Protein AF-A0A6S6SCH5-F1 (afdb_monomer_lite)

Foldseek 3Di:
DDDPDPDPPPPPPPPPQVPQQPQLVVLVVVLCVLVVCCVVPNDPPPVRVLVSCLPNVLSNVLNVCSVPDGPVVSVVVSVVVNVVSVVVCCVVPVVD

Radius of gyration: 20.91 Å; chains: 1; bounding box: 55×20×66 Å

pLDDT: mean 76.44, std 14.98, range [40.09, 96.12]

Organism: NCBI:txid1331704

Structure (mmCIF, N/CA/C/O backbone):
data_AF-A0A6S6SCH5-F1
#
_entry.id   AF-A0A6S6SCH5-F1
#
loop_
_atom_site.group_PDB
_atom_site.id
_atom_site.type_symbol
_atom_site.label_atom_id
_atom_site.label_alt_id
_atom_site.label_comp_id
_atom_site.label_asym_id
_atom_site.label_entity_id
_atom_site.label_seq_id
_atom_site.pdbx_PDB_ins_code
_atom_site.Cartn_x
_atom_site.Cartn_y
_atom_site.Cartn_z
_atom_site.occupancy
_atom_site.B_iso_or_equiv
_atom_site.auth_seq_id
_atom_site.auth_comp_id
_atom_site.auth_asym_id
_atom_site.auth_atom_id
_atom_site.pdbx_PDB_model_num
ATOM 1 N N . MET A 1 1 ? -40.219 -6.457 46.936 1.00 40.09 1 MET A N 1
ATOM 2 C CA . MET A 1 1 ? -39.165 -5.445 46.713 1.00 40.09 1 MET A CA 1
ATOM 3 C C . MET A 1 1 ? -37.901 -6.229 46.407 1.00 40.09 1 MET A C 1
ATOM 5 O O . MET A 1 1 ? -37.249 -6.676 47.336 1.00 40.09 1 MET A O 1
ATOM 9 N N . ASN A 1 2 ? -37.665 -6.530 45.127 1.00 42.56 2 ASN A N 1
ATOM 10 C CA . ASN A 1 2 ? -36.497 -7.297 44.688 1.00 42.56 2 ASN A CA 1
ATOM 11 C C . ASN A 1 2 ? -35.461 -6.324 44.124 1.00 42.56 2 ASN A C 1
ATOM 13 O O . ASN A 1 2 ? -35.815 -5.403 43.390 1.00 42.56 2 ASN A O 1
ATOM 17 N N . ASN A 1 3 ? -34.220 -6.528 44.555 1.00 46.34 3 ASN A N 1
ATOM 18 C CA . ASN A 1 3 ? -33.048 -5.692 44.333 1.00 46.34 3 ASN A CA 1
ATOM 19 C C . ASN A 1 3 ? -32.846 -5.344 42.851 1.00 46.34 3 ASN A C 1
ATOM 21 O O . ASN A 1 3 ? -32.666 -6.228 42.024 1.00 46.34 3 ASN A O 1
ATOM 25 N N . LEU A 1 4 ? -32.853 -4.045 42.546 1.00 51.53 4 LEU A N 1
ATOM 26 C CA . LEU A 1 4 ? -32.569 -3.451 41.231 1.00 51.53 4 LEU A CA 1
ATOM 27 C C . LEU A 1 4 ? -31.127 -2.905 41.149 1.00 51.53 4 LEU A C 1
ATOM 29 O O . LEU A 1 4 ? -30.885 -1.912 40.470 1.00 51.53 4 LEU A O 1
ATOM 33 N N . LEU A 1 5 ? -30.180 -3.464 41.911 1.00 55.69 5 LEU A N 1
ATOM 34 C CA . LEU A 1 5 ? -28.904 -2.789 42.191 1.00 55.69 5 LEU A CA 1
ATOM 35 C C . LEU A 1 5 ? -27.640 -3.659 42.089 1.00 55.69 5 LEU A C 1
ATOM 37 O O . LEU A 1 5 ? -26.641 -3.255 42.672 1.00 55.69 5 LEU A O 1
ATOM 41 N N . ASP A 1 6 ? -27.618 -4.797 41.384 1.00 54.03 6 ASP A N 1
ATOM 42 C CA . ASP A 1 6 ? -26.434 -5.678 41.474 1.00 54.03 6 ASP A CA 1
ATOM 43 C C . ASP A 1 6 ? -25.979 -6.367 40.177 1.00 54.03 6 ASP A C 1
ATOM 45 O O . ASP A 1 6 ? -25.584 -7.529 40.182 1.00 54.03 6 ASP A O 1
ATOM 49 N N . ASP A 1 7 ? -26.020 -5.659 39.044 1.00 51.72 7 ASP A N 1
ATOM 50 C CA . ASP A 1 7 ? -25.636 -6.265 37.756 1.00 51.72 7 ASP A CA 1
ATOM 51 C C . ASP A 1 7 ? -24.791 -5.338 36.870 1.00 51.72 7 ASP A C 1
ATOM 53 O O . ASP A 1 7 ? -24.317 -5.729 35.803 1.00 51.72 7 ASP A O 1
ATOM 57 N N . HIS A 1 8 ? -24.559 -4.094 37.289 1.00 51.62 8 HIS A N 1
ATOM 58 C CA . HIS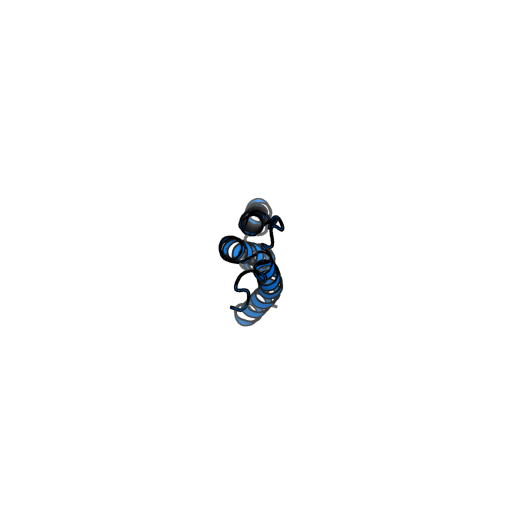 A 1 8 ? -23.649 -3.201 36.581 1.00 51.62 8 HIS A CA 1
ATOM 59 C C . HIS A 1 8 ? -22.266 -3.274 37.217 1.00 51.62 8 HIS A C 1
ATOM 61 O O . HIS A 1 8 ? -21.807 -2.325 37.853 1.00 51.62 8 HIS A O 1
ATOM 67 N N . GLU A 1 9 ? -21.595 -4.409 37.001 1.00 51.00 9 GLU A N 1
ATOM 68 C CA . GLU A 1 9 ? -20.134 -4.460 36.997 1.00 51.00 9 GLU A CA 1
ATOM 69 C C . GLU A 1 9 ? -19.648 -3.364 36.040 1.00 51.00 9 GLU A C 1
ATOM 71 O O . GLU A 1 9 ? -19.662 -3.493 34.813 1.00 51.00 9 GLU A O 1
ATOM 76 N N . PHE A 1 10 ? -19.282 -2.220 36.616 1.00 51.88 10 PHE A N 1
ATOM 77 C CA . PHE A 1 10 ? -18.535 -1.185 35.932 1.00 51.88 10 PHE A CA 1
ATOM 78 C C . PHE A 1 10 ? -17.175 -1.791 35.594 1.00 51.88 10 PHE A C 1
ATOM 80 O O . PHE A 1 10 ? -16.251 -1.773 36.407 1.00 51.88 10 PHE A O 1
ATOM 87 N N . ASP A 1 11 ? -17.073 -2.358 34.393 1.00 57.66 11 ASP A N 1
ATOM 88 C CA . ASP A 1 11 ? -15.811 -2.769 33.793 1.00 57.66 11 ASP A CA 1
ATOM 89 C C . ASP A 1 11 ? -14.927 -1.521 33.616 1.00 57.66 11 ASP A C 1
ATOM 91 O O . ASP A 1 11 ? -14.962 -0.811 32.609 1.00 57.66 11 ASP A O 1
ATOM 95 N N . LEU A 1 12 ? -14.169 -1.220 34.671 1.00 53.75 12 LEU A N 1
ATOM 96 C CA . LEU A 1 12 ? -13.184 -0.144 34.777 1.00 53.75 12 LEU A CA 1
ATOM 97 C C . LEU A 1 12 ? -11.839 -0.542 34.160 1.00 53.75 12 LEU A C 1
ATOM 99 O O . LEU A 1 12 ? -10.829 0.128 34.398 1.00 53.75 12 LEU A O 1
ATOM 103 N N . SER A 1 13 ? -11.796 -1.615 33.363 1.00 54.75 13 SER A N 1
ATOM 104 C CA . SER A 1 13 ? -10.596 -1.970 32.618 1.00 54.75 13 SER A CA 1
ATOM 105 C C . SER A 1 13 ? -10.169 -0.762 31.783 1.00 54.75 13 SER A C 1
ATOM 107 O O . SER A 1 13 ? -10.940 -0.304 30.932 1.00 54.75 13 SER A O 1
ATOM 109 N N . PRO A 1 14 ? -8.953 -0.215 31.980 1.00 46.00 14 PRO A N 1
ATOM 110 C CA . PRO A 1 14 ? -8.465 0.846 31.127 1.00 46.00 14 PRO A CA 1
ATOM 111 C C . PRO A 1 14 ? -8.394 0.258 29.727 1.00 46.00 14 PRO A C 1
ATOM 113 O O . PRO A 1 14 ? -7.526 -0.562 29.414 1.00 46.00 14 PRO A O 1
ATOM 116 N N . LYS A 1 15 ? -9.346 0.655 28.882 1.00 50.09 15 LYS A N 1
ATOM 117 C CA . LYS A 1 15 ? -9.324 0.398 27.453 1.00 50.09 15 LYS A CA 1
ATOM 118 C C . LYS A 1 15 ? -8.038 1.056 26.966 1.00 50.09 15 LYS A C 1
ATOM 120 O O . LYS A 1 15 ? -8.009 2.249 26.678 1.00 50.09 15 LYS A O 1
ATOM 125 N N . LYS A 1 16 ? -6.944 0.286 26.916 1.00 47.78 16 LYS A N 1
ATOM 126 C CA . LYS A 1 16 ? -5.738 0.609 26.153 1.00 47.78 16 LYS A CA 1
ATOM 127 C C . LYS A 1 16 ? -6.148 0.571 24.685 1.00 47.78 16 LYS A C 1
ATOM 129 O O . LYS A 1 16 ? -5.796 -0.330 23.927 1.00 47.78 16 LYS A O 1
ATOM 134 N N . GLU A 1 17 ? -6.969 1.537 24.295 1.00 50.19 17 GLU A N 1
ATOM 135 C CA . GLU A 1 17 ? -7.139 1.937 22.921 1.00 50.19 17 GLU A CA 1
ATOM 136 C C . GLU A 1 17 ? -5.775 2.498 22.531 1.00 50.19 17 GLU A C 1
ATOM 138 O O . GLU A 1 17 ? -5.475 3.667 22.767 1.00 50.19 17 GLU A O 1
ATOM 143 N N . ALA A 1 18 ? -4.905 1.637 21.992 1.00 53.97 18 ALA A N 1
ATOM 144 C CA . ALA A 1 18 ? -3.782 2.100 21.190 1.00 53.97 18 ALA A CA 1
ATOM 145 C C . ALA A 1 18 ? -4.329 3.223 20.292 1.00 53.97 18 ALA A C 1
ATOM 147 O O . ALA A 1 18 ? -5.383 2.993 19.683 1.00 53.97 18 ALA A O 1
ATOM 148 N N . PRO A 1 19 ? -3.722 4.429 20.280 1.00 56.31 19 PRO A N 1
ATOM 149 C CA . PRO A 1 19 ? -4.338 5.604 19.683 1.00 56.31 19 PRO A CA 1
ATOM 150 C C . PRO A 1 19 ? -4.908 5.230 18.324 1.00 56.31 19 PRO A C 1
ATOM 152 O O . PRO A 1 19 ? -4.176 4.714 17.477 1.00 56.31 19 PRO A O 1
ATOM 155 N N . LYS A 1 20 ? -6.228 5.405 18.159 1.00 61.59 20 LYS A N 1
ATOM 156 C CA . LYS A 1 20 ? -7.065 4.761 17.121 1.00 61.59 20 LYS A CA 1
ATOM 157 C C . LYS A 1 20 ? -6.565 4.924 15.680 1.00 61.59 20 LYS A C 1
ATOM 159 O O . LYS A 1 20 ? -7.099 4.292 14.785 1.00 61.59 20 LYS A O 1
ATOM 164 N N . LYS A 1 21 ? -5.556 5.768 15.467 1.00 72.12 21 LYS A N 1
ATOM 165 C CA . LYS A 1 21 ? -5.014 6.203 14.185 1.00 72.12 21 LYS A CA 1
ATOM 166 C C . LYS A 1 21 ? -3.534 5.851 13.977 1.00 72.12 21 LYS A C 1
ATOM 168 O O . LYS A 1 21 ? -2.996 6.212 12.937 1.00 72.12 21 LYS A O 1
ATOM 173 N N . ILE A 1 22 ? -2.866 5.161 14.917 1.00 83.75 22 ILE A N 1
ATOM 174 C CA . ILE A 1 22 ? -1.446 4.778 14.751 1.00 83.75 22 ILE A CA 1
ATOM 175 C C . ILE A 1 22 ? -1.267 3.929 13.500 1.00 83.75 22 ILE A C 1
ATOM 177 O O . ILE A 1 22 ? -0.343 4.172 12.739 1.00 83.75 22 ILE A O 1
ATOM 181 N N . ILE A 1 23 ? -2.152 2.957 13.272 1.00 82.88 23 ILE A N 1
ATOM 182 C CA . ILE A 1 23 ? -2.0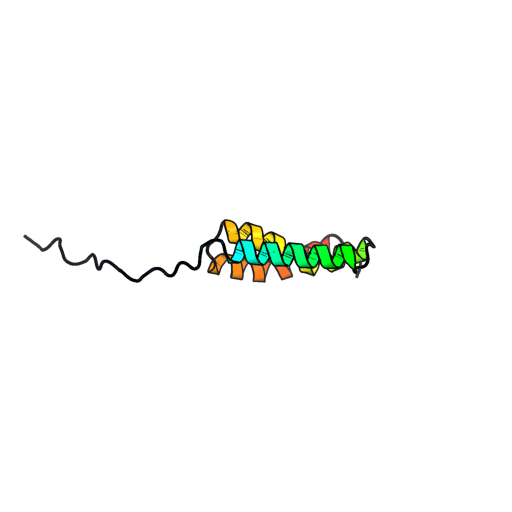44 2.077 12.104 1.00 82.88 23 ILE A CA 1
ATOM 183 C C . ILE A 1 23 ? -2.231 2.886 10.821 1.00 82.88 23 ILE A C 1
ATOM 185 O O . ILE A 1 23 ? -1.422 2.754 9.914 1.00 82.88 23 ILE A O 1
ATOM 189 N N . GLY A 1 24 ? -3.219 3.786 10.776 1.00 86.19 24 GLY A N 1
ATOM 190 C CA . GLY A 1 24 ? -3.426 4.669 9.626 1.00 86.19 24 GLY A CA 1
ATOM 191 C C . GLY A 1 24 ? -2.206 5.539 9.315 1.00 86.19 24 GLY A C 1
ATOM 192 O O . GLY A 1 24 ? -1.775 5.612 8.163 1.00 86.19 24 GLY A O 1
ATOM 193 N N . ALA A 1 25 ? -1.611 6.144 10.347 1.00 89.19 25 ALA A N 1
ATOM 194 C CA . ALA A 1 25 ? -0.424 6.986 10.220 1.00 89.19 25 ALA A CA 1
ATOM 195 C C . ALA A 1 25 ? 0.834 6.188 9.840 1.00 89.19 25 ALA A C 1
ATOM 197 O O . ALA A 1 25 ? 1.581 6.610 8.961 1.00 89.19 25 ALA A O 1
ATOM 198 N N . LEU A 1 26 ? 1.052 5.024 10.459 1.00 90.88 26 LEU A N 1
ATOM 199 C CA . LEU A 1 26 ? 2.193 4.160 10.167 1.00 90.88 26 LEU A CA 1
ATOM 200 C C . LEU A 1 26 ? 2.105 3.615 8.739 1.00 90.88 26 LEU A C 1
ATOM 202 O O . LEU A 1 26 ? 3.078 3.698 7.999 1.00 90.88 26 LEU A O 1
ATOM 206 N N . SER A 1 27 ? 0.931 3.135 8.321 1.00 90.00 27 SER A N 1
ATOM 207 C CA . SER A 1 27 ? 0.711 2.678 6.947 1.00 90.00 27 SER A CA 1
ATOM 208 C C . SER A 1 27 ? 0.842 3.816 5.931 1.00 90.00 27 SER A C 1
ATOM 210 O O . SER A 1 27 ? 1.408 3.589 4.866 1.00 90.00 27 SER A O 1
ATOM 212 N N . LEU A 1 28 ? 0.411 5.044 6.261 1.00 92.81 28 LEU A N 1
ATOM 213 C CA . LEU A 1 28 ? 0.630 6.208 5.392 1.00 92.81 28 LEU A CA 1
ATOM 214 C C . LEU A 1 28 ? 2.119 6.500 5.220 1.00 92.81 28 LEU A C 1
ATOM 216 O O . LEU A 1 28 ? 2.591 6.712 4.107 1.00 92.81 28 LEU A O 1
ATOM 220 N N . PHE A 1 29 ? 2.856 6.500 6.329 1.00 95.12 29 PHE A N 1
ATOM 221 C CA . PHE A 1 29 ? 4.292 6.725 6.321 1.00 95.12 29 PHE A CA 1
ATOM 222 C C . PHE A 1 29 ? 5.012 5.659 5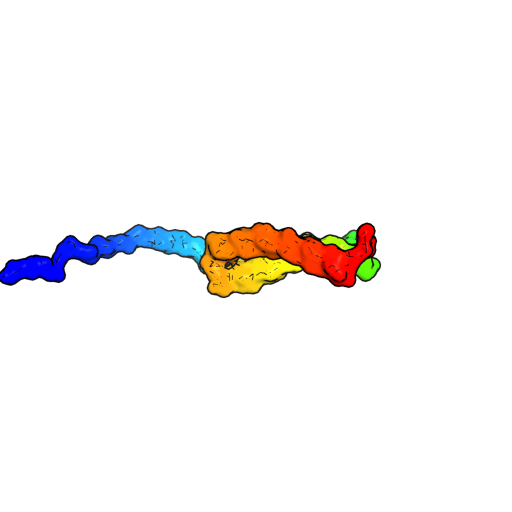.488 1.00 95.12 29 PHE A C 1
ATOM 224 O O . PHE A 1 29 ? 5.830 5.996 4.635 1.00 95.12 29 PHE A O 1
ATOM 231 N N . THR A 1 30 ? 4.660 4.382 5.667 1.00 93.62 30 THR A N 1
ATOM 232 C CA . THR A 1 30 ? 5.210 3.285 4.860 1.00 93.62 30 THR A CA 1
ATOM 233 C C . THR A 1 30 ? 4.871 3.444 3.379 1.00 93.62 30 THR A C 1
ATOM 235 O O . THR A 1 30 ? 5.757 3.282 2.545 1.00 93.62 30 THR A O 1
ATOM 238 N N . PHE A 1 31 ? 3.635 3.822 3.036 1.00 94.31 31 PHE A N 1
ATOM 239 C CA . PHE A 1 31 ? 3.253 4.122 1.654 1.00 94.31 31 PHE A CA 1
ATOM 240 C C . PHE A 1 31 ? 4.130 5.227 1.048 1.00 94.31 31 PHE A C 1
ATOM 242 O O . PHE A 1 31 ? 4.711 5.022 -0.017 1.00 94.31 31 PHE A O 1
ATOM 249 N N . LEU A 1 32 ? 4.270 6.362 1.742 1.00 96.12 32 LEU A N 1
ATOM 250 C CA . LEU A 1 32 ? 5.070 7.501 1.280 1.00 96.12 32 LEU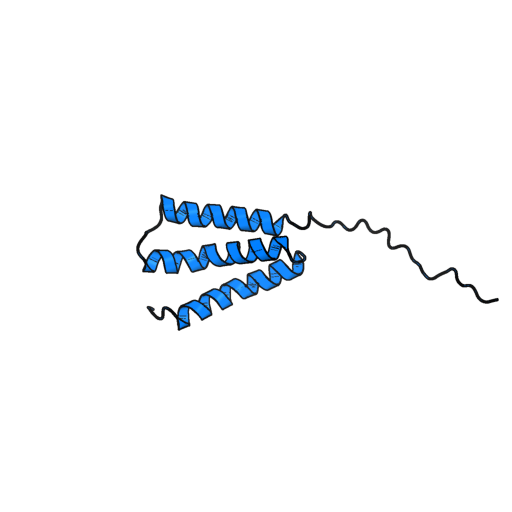 A CA 1
ATOM 251 C C . LEU A 1 32 ? 6.545 7.128 1.091 1.00 96.12 32 LEU A C 1
ATOM 253 O O . LEU A 1 32 ? 7.174 7.551 0.122 1.00 96.12 32 LEU A O 1
ATOM 257 N N . LEU A 1 33 ? 7.088 6.304 1.987 1.00 95.56 33 LEU A N 1
ATOM 258 C CA . LEU A 1 33 ? 8.460 5.821 1.885 1.00 95.56 33 LEU A CA 1
ATOM 259 C C . LEU A 1 33 ? 8.648 4.909 0.667 1.00 95.56 33 LEU A C 1
ATOM 261 O O . LEU A 1 33 ? 9.613 5.076 -0.079 1.00 95.56 33 LEU A O 1
ATOM 265 N N . LEU A 1 34 ? 7.724 3.976 0.432 1.00 92.81 34 LEU A N 1
ATOM 266 C CA . LEU A 1 34 ? 7.803 3.039 -0.691 1.00 92.81 34 LEU A CA 1
ATOM 267 C C . LEU A 1 34 ? 7.637 3.740 -2.044 1.00 92.81 34 LEU A C 1
ATOM 269 O O . LEU A 1 34 ? 8.445 3.512 -2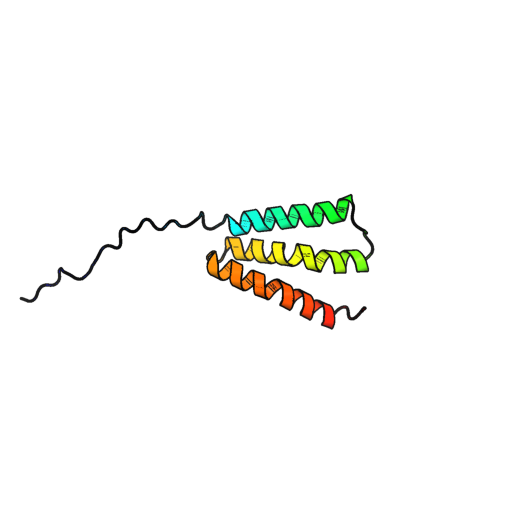.946 1.00 92.81 34 LEU A O 1
ATOM 273 N N . ILE A 1 35 ? 6.647 4.630 -2.181 1.00 92.62 35 ILE A N 1
ATOM 274 C CA . ILE A 1 35 ? 6.457 5.393 -3.423 1.00 92.62 35 ILE A CA 1
ATOM 275 C C . ILE A 1 35 ? 7.622 6.362 -3.658 1.00 92.62 35 ILE A C 1
ATOM 277 O O . ILE A 1 35 ? 8.114 6.465 -4.778 1.00 92.62 35 ILE A O 1
ATOM 281 N N . GLY A 1 36 ? 8.134 7.007 -2.602 1.00 92.00 36 GLY A N 1
ATOM 282 C CA . GLY A 1 36 ? 9.312 7.870 -2.687 1.00 92.00 36 GLY A CA 1
ATOM 283 C C . GLY A 1 36 ? 10.565 7.107 -3.118 1.00 92.00 36 GLY A C 1
ATOM 284 O O . GLY A 1 36 ? 11.293 7.575 -3.988 1.00 92.00 36 GLY A O 1
ATOM 285 N N . THR A 1 37 ? 10.773 5.901 -2.581 1.00 91.25 37 THR A N 1
ATOM 286 C CA . THR A 1 37 ? 11.881 5.011 -2.975 1.00 91.25 37 THR A CA 1
ATOM 287 C C . THR A 1 37 ? 11.774 4.630 -4.450 1.00 91.25 37 THR A C 1
ATOM 289 O O . THR A 1 37 ? 12.771 4.666 -5.168 1.00 91.25 37 THR A O 1
ATOM 292 N N . GLN A 1 38 ? 10.567 4.317 -4.928 1.00 90.12 38 GLN A N 1
ATOM 293 C CA . GLN A 1 38 ? 10.347 4.000 -6.335 1.00 90.12 38 GLN A CA 1
ATOM 294 C C . GLN A 1 38 ? 10.583 5.205 -7.257 1.00 90.12 38 GLN A C 1
ATOM 296 O O . GLN A 1 38 ? 11.165 5.037 -8.322 1.00 90.12 38 GLN A O 1
ATOM 301 N N . ILE A 1 39 ? 10.176 6.411 -6.855 1.00 89.38 39 ILE A N 1
ATOM 302 C CA . ILE A 1 39 ? 10.412 7.632 -7.641 1.00 89.38 39 ILE A CA 1
ATOM 303 C C . ILE A 1 39 ? 11.907 7.985 -7.684 1.00 89.38 39 ILE A C 1
ATOM 305 O O . ILE A 1 39 ? 12.400 8.425 -8.718 1.00 89.38 39 ILE A O 1
ATOM 309 N N . ALA A 1 40 ? 12.625 7.814 -6.571 1.00 90.88 40 ALA A N 1
ATOM 310 C CA . ALA A 1 40 ? 14.026 8.216 -6.456 1.00 90.88 40 ALA A CA 1
ATOM 311 C C . ALA A 1 40 ? 15.006 7.212 -7.084 1.00 90.88 40 ALA A C 1
ATOM 313 O O . ALA A 1 40 ? 16.007 7.620 -7.672 1.00 90.88 40 ALA A O 1
ATOM 314 N N . TRP A 1 41 ? 14.739 5.911 -6.936 1.00 87.38 41 TRP A N 1
ATOM 315 C CA . TRP A 1 41 ? 15.686 4.845 -7.294 1.00 87.38 41 TRP A CA 1
ATOM 316 C C . TRP A 1 41 ? 15.063 3.682 -8.067 1.00 87.38 41 TRP A C 1
ATOM 318 O O . TRP A 1 41 ? 15.782 2.772 -8.475 1.00 87.38 41 TRP A O 1
ATOM 328 N N . GLY A 1 42 ? 13.742 3.670 -8.242 1.00 83.38 42 GLY A N 1
ATOM 329 C CA . GLY A 1 42 ? 13.044 2.627 -8.981 1.00 83.38 42 GLY A CA 1
ATOM 330 C C . GLY A 1 42 ? 12.998 2.898 -10.481 1.00 83.38 42 GLY A C 1
ATOM 331 O O . GLY A 1 42 ? 13.180 4.017 -10.956 1.00 83.38 42 GLY A O 1
ATOM 332 N N . GLU A 1 43 ? 12.706 1.849 -11.242 1.00 84.94 43 GLU A N 1
ATOM 333 C CA . GLU A 1 43 ? 12.374 1.996 -12.653 1.00 84.94 43 GLU A CA 1
ATOM 334 C C . GLU A 1 43 ? 11.026 2.716 -12.814 1.00 84.94 43 GLU A C 1
ATOM 336 O O . GLU A 1 43 ? 10.044 2.416 -12.127 1.00 84.94 43 GLU A O 1
ATOM 341 N N . THR A 1 44 ? 10.975 3.649 -13.763 1.00 80.25 44 THR A N 1
ATOM 342 C CA . THR A 1 44 ? 9.785 4.452 -14.086 1.00 80.25 44 THR A CA 1
ATOM 343 C C . THR A 1 44 ? 9.030 3.935 -15.309 1.00 80.25 44 THR A C 1
ATOM 345 O O . THR A 1 44 ? 8.090 4.579 -15.773 1.00 80.25 44 THR A O 1
ATOM 348 N N . SER A 1 45 ? 9.422 2.771 -15.842 1.00 86.56 45 SER A N 1
ATOM 349 C CA . SER A 1 45 ? 8.661 2.107 -16.900 1.00 86.56 45 SER A CA 1
ATOM 350 C C . SER A 1 45 ? 7.251 1.776 -16.401 1.00 86.56 45 SER A C 1
ATOM 352 O O . SER A 1 45 ? 7.051 1.498 -15.219 1.00 86.56 45 SER A O 1
ATOM 354 N N . GLU A 1 46 ? 6.260 1.787 -17.292 1.00 80.88 46 GLU A N 1
ATOM 355 C CA . GLU A 1 46 ? 4.865 1.488 -16.941 1.00 80.88 46 GLU A CA 1
ATOM 356 C C . GLU A 1 46 ? 4.745 0.132 -16.229 1.00 80.88 46 GLU A C 1
ATOM 358 O O . GLU A 1 46 ? 4.153 0.025 -15.157 1.00 80.88 46 GLU A O 1
ATOM 363 N N . THR A 1 47 ? 5.436 -0.886 -16.745 1.00 80.94 47 THR A N 1
ATOM 364 C CA . THR A 1 47 ? 5.511 -2.212 -16.125 1.00 80.94 47 THR A CA 1
ATOM 365 C C . THR A 1 47 ? 6.155 -2.181 -14.736 1.00 80.94 47 THR A C 1
ATOM 367 O O . THR A 1 47 ? 5.699 -2.889 -13.837 1.00 80.94 47 THR A O 1
ATOM 370 N N . ALA A 1 48 ? 7.201 -1.379 -14.520 1.00 82.75 48 ALA A N 1
ATOM 371 C CA . ALA A 1 48 ? 7.820 -1.235 -13.204 1.00 82.75 48 ALA A CA 1
ATOM 372 C C . ALA A 1 48 ? 6.930 -0.467 -12.216 1.00 82.75 48 ALA A C 1
ATOM 374 O O . ALA A 1 48 ? 6.883 -0.818 -11.037 1.00 82.75 48 ALA A O 1
ATOM 375 N N . LEU A 1 49 ? 6.171 0.526 -12.686 1.00 85.50 49 LEU A N 1
ATOM 376 C CA . LEU A 1 49 ? 5.158 1.230 -11.896 1.00 85.50 49 LEU A CA 1
ATOM 377 C C . LEU A 1 49 ? 4.039 0.288 -11.457 1.00 85.50 49 LEU A C 1
ATOM 379 O O . LEU A 1 49 ? 3.714 0.251 -10.269 1.00 85.50 49 LEU A O 1
ATOM 383 N N . VAL A 1 50 ? 3.537 -0.548 -12.368 1.00 84.31 50 VAL A N 1
ATOM 384 C CA . VAL A 1 50 ? 2.561 -1.597 -12.042 1.00 84.31 50 VAL A CA 1
ATOM 385 C C . VAL A 1 50 ? 3.151 -2.588 -11.033 1.00 84.31 50 VAL A C 1
ATOM 387 O O . VAL A 1 50 ? 2.530 -2.848 -10.002 1.00 84.31 50 VAL A O 1
ATOM 390 N N . LYS A 1 51 ? 4.381 -3.076 -11.250 1.00 82.00 51 LYS A N 1
ATOM 391 C CA . LYS A 1 51 ? 5.050 -3.998 -10.313 1.00 82.00 51 LYS A CA 1
ATOM 392 C C . LYS A 1 51 ? 5.275 -3.391 -8.928 1.00 82.00 51 LYS A C 1
ATOM 394 O O . LYS A 1 51 ? 5.038 -4.051 -7.921 1.00 82.00 51 LYS A O 1
ATOM 399 N N . GLY A 1 52 ? 5.711 -2.138 -8.867 1.00 86.62 52 GLY A N 1
ATOM 400 C CA . GLY A 1 52 ? 5.891 -1.421 -7.609 1.00 86.62 52 GLY A CA 1
ATOM 401 C C . GLY A 1 52 ? 4.568 -1.183 -6.885 1.00 86.62 52 GLY A C 1
ATOM 402 O O . GLY A 1 52 ? 4.512 -1.299 -5.659 1.00 86.62 52 GLY A O 1
ATOM 403 N N . SER A 1 53 ? 3.480 -0.957 -7.632 1.00 86.12 53 SER A N 1
ATOM 404 C CA . SER A 1 53 ? 2.146 -0.763 -7.056 1.00 86.12 53 SER A CA 1
ATOM 405 C C . SER A 1 53 ? 1.664 -1.941 -6.221 1.00 86.12 53 SER A C 1
ATOM 407 O O . SER A 1 53 ? 1.041 -1.708 -5.189 1.00 86.12 53 SER A O 1
ATOM 409 N N . TYR A 1 54 ? 2.068 -3.178 -6.540 1.00 83.56 54 TYR A N 1
ATOM 410 C CA . TYR A 1 54 ? 1.799 -4.351 -5.695 1.00 83.56 54 TYR A CA 1
ATOM 411 C C . TYR A 1 54 ? 2.290 -4.196 -4.258 1.00 83.56 54 TYR A C 1
ATOM 413 O O . TYR A 1 54 ? 1.727 -4.790 -3.340 1.00 83.56 54 TYR A O 1
ATOM 421 N N . ILE A 1 55 ? 3.346 -3.408 -4.072 1.00 85.94 55 ILE A N 1
ATOM 422 C CA . ILE A 1 55 ? 4.001 -3.227 -2.788 1.00 85.94 55 ILE A CA 1
ATOM 423 C C . ILE A 1 55 ? 3.419 -2.011 -2.074 1.00 85.94 55 ILE A C 1
ATOM 425 O O . ILE A 1 55 ? 3.066 -2.137 -0.908 1.00 85.94 55 ILE A O 1
ATOM 429 N N . TRP A 1 56 ? 3.269 -0.853 -2.731 1.00 90.00 56 TRP A N 1
ATOM 430 C CA . TRP A 1 56 ? 2.821 0.369 -2.045 1.00 90.00 56 TRP A CA 1
ATOM 431 C C . TRP A 1 56 ? 1.295 0.553 -1.957 1.00 90.00 56 TRP A C 1
ATOM 433 O O . TRP A 1 56 ? 0.835 1.102 -0.952 1.00 90.00 56 TRP A O 1
ATOM 443 N N . MET A 1 57 ? 0.483 0.068 -2.913 1.00 88.50 57 MET A N 1
ATOM 444 C CA . MET A 1 57 ? -0.992 0.210 -2.861 1.00 88.50 57 MET A CA 1
ATOM 445 C C . MET A 1 57 ? -1.611 -0.375 -1.585 1.00 88.50 57 MET A C 1
ATOM 447 O O . MET A 1 57 ? -2.445 0.298 -0.974 1.00 88.50 57 MET A O 1
ATOM 451 N N . PRO A 1 58 ? -1.218 -1.579 -1.123 1.00 88.56 58 PRO A N 1
ATOM 452 C CA . PRO A 1 58 ? -1.787 -2.145 0.095 1.00 88.56 58 PRO A CA 1
ATOM 453 C C . PRO A 1 58 ? -1.599 -1.245 1.321 1.00 88.56 58 PRO A C 1
ATOM 455 O O . PRO A 1 58 ? -2.506 -1.138 2.144 1.00 88.56 58 PRO A O 1
ATOM 458 N N . PHE A 1 59 ? -0.466 -0.540 1.429 1.00 90.06 59 PHE A N 1
ATOM 459 C CA . PHE A 1 59 ? -0.221 0.403 2.526 1.00 90.06 59 PHE A CA 1
ATOM 460 C C . PHE A 1 59 ? -1.073 1.667 2.413 1.00 90.06 59 PHE A C 1
ATOM 462 O O . PHE A 1 59 ? -1.526 2.182 3.436 1.00 90.06 59 PHE A O 1
ATOM 469 N N . LEU A 1 60 ? -1.353 2.134 1.193 1.00 90.94 60 LEU A N 1
ATOM 470 C CA . LEU A 1 60 ? -2.283 3.240 0.973 1.00 90.94 60 LEU A CA 1
ATOM 471 C C . LEU A 1 60 ? -3.702 2.864 1.419 1.00 90.94 60 LEU A C 1
ATOM 473 O O . LEU A 1 60 ? -4.326 3.598 2.186 1.00 90.94 60 LEU A O 1
ATOM 477 N N . VAL A 1 61 ? -4.194 1.693 1.006 1.00 88.12 61 VAL A N 1
ATOM 478 C CA . VAL A 1 61 ? -5.523 1.208 1.414 1.00 88.12 61 VAL A CA 1
ATOM 479 C C . VAL A 1 61 ? -5.584 1.001 2.929 1.00 88.12 61 VAL A C 1
ATOM 481 O O . VAL A 1 61 ? -6.519 1.461 3.587 1.00 88.12 61 VAL A O 1
ATOM 484 N N . MET A 1 62 ? -4.550 0.388 3.507 1.00 85.88 62 MET A N 1
ATOM 485 C CA . MET A 1 62 ? -4.415 0.216 4.955 1.00 85.88 62 MET A CA 1
ATOM 486 C C . MET A 1 62 ? -4.367 1.531 5.718 1.00 85.88 62 MET A C 1
ATOM 488 O O . MET A 1 62 ? -4.893 1.604 6.826 1.00 85.88 62 MET A O 1
ATOM 492 N N . SER A 1 63 ? -3.780 2.573 5.132 1.00 89.38 63 SER A N 1
ATOM 493 C CA . SER A 1 63 ? -3.778 3.905 5.717 1.00 89.38 63 SER A CA 1
ATOM 494 C C . SER A 1 63 ? -5.198 4.453 5.842 1.00 89.38 63 SER A C 1
ATOM 496 O O . SER A 1 63 ? -5.627 4.777 6.952 1.00 89.38 63 SER A O 1
ATOM 498 N N . PHE A 1 64 ? -5.959 4.469 4.742 1.00 87.44 64 PHE A N 1
ATOM 499 C CA . PHE A 1 64 ? -7.352 4.926 4.750 1.00 87.44 64 PHE A CA 1
ATOM 500 C C . PHE A 1 64 ? -8.204 4.127 5.737 1.00 87.44 64 PHE A C 1
ATOM 502 O O . PHE A 1 64 ? -8.898 4.707 6.575 1.00 87.44 64 PHE A O 1
ATOM 509 N N . LEU A 1 65 ? -8.103 2.797 5.704 1.00 84.94 65 LEU A N 1
ATOM 510 C CA . LEU A 1 65 ? -8.834 1.934 6.631 1.00 84.94 65 LEU A CA 1
ATOM 511 C C . LEU A 1 65 ? -8.382 2.142 8.079 1.00 84.94 65 LEU A C 1
ATOM 513 O O . LEU A 1 65 ? -9.217 2.155 8.979 1.00 84.94 65 LEU A O 1
ATOM 517 N N . GLY A 1 66 ? -7.090 2.366 8.308 1.00 83.44 66 GLY A N 1
ATOM 518 C CA . GLY A 1 66 ? -6.485 2.632 9.611 1.00 83.44 66 GLY A CA 1
ATOM 519 C C . GLY A 1 66 ? -6.926 3.935 10.272 1.00 83.44 66 GLY A C 1
ATOM 520 O O . GLY A 1 66 ? -6.737 4.087 11.478 1.00 83.44 66 GLY A O 1
ATOM 521 N N . PHE A 1 67 ? -7.530 4.858 9.518 1.00 83.00 67 PHE A N 1
ATOM 522 C CA . PHE A 1 67 ? -8.158 6.066 10.060 1.00 83.00 67 PHE A CA 1
ATOM 523 C C . PHE A 1 67 ? -9.651 5.900 10.371 1.00 83.00 67 PHE A C 1
ATOM 525 O O . PHE A 1 67 ? -10.198 6.707 11.127 1.00 83.00 67 PHE A O 1
ATOM 532 N N . ILE A 1 68 ? -10.301 4.878 9.806 1.00 82.12 68 ILE A N 1
ATOM 533 C CA . ILE A 1 68 ? -11.761 4.697 9.841 1.00 82.12 68 ILE A CA 1
ATOM 534 C C . ILE A 1 68 ? -12.162 3.513 10.734 1.00 82.12 68 ILE A C 1
ATOM 536 O O . ILE A 1 68 ? -13.168 3.567 11.440 1.00 82.12 68 ILE A O 1
ATOM 540 N N . LEU A 1 69 ? -11.387 2.429 10.714 1.00 81.69 69 LEU A N 1
ATOM 541 C CA . LEU A 1 69 ? -11.726 1.151 11.332 1.00 81.69 69 LEU A CA 1
ATOM 542 C C . LEU A 1 69 ? -10.870 0.855 12.565 1.00 81.69 69 LEU A C 1
ATOM 544 O O . LEU A 1 69 ? -9.754 1.337 12.734 1.00 81.69 69 LEU A O 1
ATOM 548 N N . ALA A 1 70 ? -11.394 -0.015 13.431 1.00 79.81 70 ALA A N 1
ATOM 549 C CA . ALA A 1 70 ? -10.651 -0.505 14.584 1.00 79.81 70 ALA A CA 1
ATOM 550 C C . ALA A 1 70 ? -9.413 -1.321 14.147 1.00 79.81 70 ALA A C 1
ATOM 552 O O . ALA A 1 70 ? -9.526 -2.122 13.214 1.00 79.81 70 ALA A O 1
ATOM 553 N N . PRO A 1 71 ? -8.285 -1.241 14.878 1.00 76.38 71 PRO A N 1
ATOM 554 C CA . PRO A 1 71 ? -7.019 -1.905 14.553 1.00 76.38 71 PRO A CA 1
ATOM 555 C C . PRO A 1 71 ? -7.115 -3.356 14.066 1.00 76.38 71 PRO A C 1
ATOM 557 O O . PRO A 1 71 ? -6.526 -3.717 13.052 1.00 76.38 71 PRO A O 1
ATOM 560 N N . LYS A 1 72 ? -7.910 -4.190 14.751 1.00 78.69 72 LYS A N 1
ATOM 561 C CA . LYS A 1 72 ? -8.094 -5.605 14.387 1.00 78.69 72 LYS A CA 1
ATOM 562 C C . LYS A 1 72 ? -8.721 -5.780 12.999 1.00 78.69 72 LYS A C 1
ATOM 564 O O . LYS A 1 72 ? -8.297 -6.645 12.244 1.00 78.69 72 LYS A O 1
ATOM 569 N N . LYS A 1 73 ? -9.712 -4.949 12.658 1.00 79.75 73 LYS A N 1
ATOM 570 C CA . LYS A 1 73 ? -10.383 -4.987 11.349 1.00 79.75 73 LYS A CA 1
ATOM 571 C C . LYS A 1 73 ? -9.455 -4.495 10.244 1.00 79.75 73 LYS A C 1
ATOM 573 O O . LYS A 1 73 ? -9.480 -5.050 9.155 1.00 79.75 73 LYS A O 1
ATOM 578 N N . VAL A 1 74 ? -8.623 -3.500 10.550 1.00 80.00 74 VAL A N 1
ATOM 579 C CA . VAL A 1 74 ? -7.625 -2.958 9.621 1.00 80.00 74 VAL A CA 1
ATOM 580 C C . VAL A 1 74 ? -6.605 -4.032 9.264 1.00 80.00 74 VAL A C 1
ATOM 582 O O . VAL A 1 74 ? -6.394 -4.278 8.089 1.00 80.00 74 VAL A O 1
ATOM 585 N N . LEU A 1 75 ? -6.052 -4.754 10.244 1.00 78.81 75 LEU A N 1
ATOM 586 C CA . LEU A 1 75 ? -5.095 -5.838 9.979 1.00 78.81 75 LEU A CA 1
ATOM 587 C C . LEU A 1 75 ? -5.677 -6.950 9.094 1.00 78.81 75 LEU A C 1
ATOM 589 O O . LEU A 1 75 ? -5.019 -7.385 8.152 1.00 78.81 75 LEU A O 1
ATOM 593 N N . ILE A 1 76 ? -6.917 -7.375 9.362 1.00 83.12 76 ILE A N 1
ATOM 594 C CA . ILE A 1 76 ? -7.609 -8.376 8.534 1.00 83.12 76 ILE A CA 1
ATOM 595 C C . ILE A 1 76 ? -7.832 -7.832 7.121 1.00 83.12 76 ILE A C 1
ATOM 597 O O . ILE A 1 76 ? -7.538 -8.516 6.144 1.00 83.12 76 ILE A O 1
ATOM 601 N N . ALA A 1 77 ? -8.317 -6.594 7.006 1.00 79.81 77 ALA A N 1
ATOM 602 C CA . ALA A 1 77 ? -8.535 -5.966 5.713 1.00 79.81 77 ALA A CA 1
ATOM 603 C C . ALA A 1 77 ? -7.227 -5.852 4.924 1.00 79.81 77 ALA A C 1
ATOM 605 O O . ALA A 1 77 ? -7.218 -6.215 3.755 1.00 79.81 77 ALA A O 1
ATOM 606 N N . GLY A 1 78 ? -6.121 -5.464 5.565 1.00 78.31 78 GLY A N 1
ATOM 607 C CA . GLY A 1 78 ? -4.779 -5.405 4.979 1.00 78.31 78 GLY A CA 1
ATOM 608 C C . GLY A 1 78 ? -4.287 -6.729 4.437 1.00 78.31 78 GLY A C 1
ATOM 609 O O . GLY A 1 78 ? -3.854 -6.805 3.288 1.00 78.31 78 GLY A O 1
ATOM 610 N N . ALA A 1 79 ? -4.414 -7.783 5.243 1.00 81.50 79 ALA A N 1
ATOM 611 C CA . ALA A 1 79 ? -4.055 -9.134 4.832 1.00 81.50 79 ALA A CA 1
ATOM 612 C C . ALA A 1 79 ? -4.859 -9.595 3.606 1.00 81.50 79 ALA A C 1
ATOM 614 O O . ALA A 1 79 ? -4.318 -10.296 2.757 1.00 81.50 79 ALA A O 1
ATOM 615 N N . LEU A 1 80 ? -6.121 -9.168 3.484 1.00 83.38 80 LEU A N 1
ATOM 616 C CA . LEU A 1 80 ? -6.965 -9.443 2.318 1.00 83.38 80 LEU A CA 1
ATOM 617 C C . LEU A 1 80 ? -6.703 -8.489 1.145 1.00 83.38 80 LEU A C 1
ATOM 619 O O . LEU A 1 80 ? -6.931 -8.865 -0.004 1.00 83.38 80 LEU A O 1
ATOM 623 N N . THR A 1 81 ? -6.205 -7.274 1.399 1.00 79.12 81 THR A N 1
ATOM 624 C CA . THR A 1 81 ? -5.994 -6.285 0.334 1.00 79.12 81 THR A CA 1
ATOM 625 C C . THR A 1 81 ? -4.839 -6.690 -0.566 1.00 79.12 81 THR A C 1
ATOM 627 O O . THR A 1 81 ? -4.936 -6.508 -1.772 1.00 79.12 81 THR A O 1
ATOM 630 N N . VAL A 1 82 ? -3.768 -7.266 -0.012 1.00 75.44 82 VAL A N 1
ATOM 631 C CA . VAL A 1 82 ? -2.606 -7.732 -0.790 1.00 75.44 82 VAL A CA 1
ATOM 632 C C . VAL A 1 82 ? -3.002 -8.762 -1.866 1.00 75.44 82 VAL A C 1
ATOM 634 O O . VAL A 1 82 ? -2.767 -8.488 -3.045 1.00 75.44 82 VAL A O 1
ATOM 637 N N . PRO A 1 83 ? -3.654 -9.900 -1.540 1.00 80.00 83 PRO A N 1
ATOM 638 C CA . PRO A 1 83 ? -4.080 -10.865 -2.549 1.00 80.00 83 PRO A CA 1
ATOM 639 C C . PRO A 1 83 ? -5.190 -10.318 -3.453 1.00 80.00 83 PRO A C 1
ATOM 641 O O . PRO A 1 83 ? -5.173 -10.600 -4.645 1.00 80.00 83 PRO A O 1
ATOM 644 N N . ALA A 1 84 ? -6.121 -9.503 -2.941 1.00 79.50 84 ALA A N 1
ATOM 645 C CA . ALA A 1 84 ? -7.156 -8.890 -3.777 1.00 79.50 84 ALA A CA 1
ATOM 646 C C . ALA A 1 84 ? -6.561 -7.943 -4.831 1.00 79.50 84 ALA A C 1
ATOM 648 O O . ALA A 1 84 ? -6.967 -7.976 -5.990 1.00 79.50 84 ALA A O 1
ATOM 649 N N . THR A 1 85 ? -5.562 -7.148 -4.440 1.00 75.56 85 THR A N 1
ATOM 650 C CA . THR A 1 85 ? -4.819 -6.257 -5.339 1.00 75.56 85 THR A CA 1
ATOM 651 C C . THR A 1 85 ? -4.082 -7.084 -6.387 1.00 75.56 85 THR A C 1
ATOM 653 O O . THR A 1 85 ? -4.232 -6.835 -7.577 1.00 75.56 85 THR A O 1
ATOM 656 N N . PHE A 1 86 ? -3.367 -8.132 -5.970 1.00 75.44 86 PHE A N 1
ATOM 657 C CA . PHE A 1 86 ? -2.683 -9.042 -6.890 1.00 75.44 86 PHE A CA 1
ATOM 658 C C . PHE A 1 86 ? -3.635 -9.677 -7.920 1.00 75.44 86 PHE A C 1
ATOM 660 O O . PHE A 1 86 ? -3.363 -9.642 -9.118 1.00 75.44 86 PHE A O 1
ATOM 667 N N . ILE A 1 87 ? -4.785 -10.193 -7.472 1.00 80.56 87 ILE A N 1
ATOM 668 C CA . ILE A 1 87 ? -5.803 -10.795 -8.344 1.00 80.56 87 ILE A CA 1
ATOM 669 C C . ILE A 1 87 ? -6.386 -9.759 -9.314 1.00 80.56 87 ILE A C 1
ATOM 671 O O . ILE A 1 87 ? -6.476 -10.029 -10.508 1.00 80.56 87 ILE A O 1
ATOM 675 N N . PHE A 1 88 ? -6.760 -8.572 -8.830 1.00 75.94 88 PHE A N 1
ATOM 676 C CA . PHE A 1 88 ? -7.292 -7.485 -9.661 1.00 75.94 88 PHE A CA 1
ATOM 677 C C . PHE A 1 88 ? -6.354 -7.147 -10.826 1.00 75.94 88 PHE A C 1
ATOM 679 O O . PHE A 1 88 ? -6.790 -7.016 -11.969 1.00 75.94 88 PHE A O 1
ATOM 686 N N . TYR A 1 89 ? -5.054 -7.079 -10.553 1.00 71.38 89 TYR A N 1
ATOM 687 C CA . TYR A 1 89 ? -4.064 -6.792 -11.581 1.00 71.38 89 TYR A CA 1
ATOM 688 C C . TYR A 1 89 ? -3.789 -7.966 -12.525 1.00 71.38 89 TYR A C 1
ATOM 690 O O . TYR A 1 89 ? -3.561 -7.704 -13.701 1.00 71.38 89 TYR A O 1
ATOM 698 N N . LEU A 1 90 ? -3.882 -9.229 -12.086 1.00 75.88 90 LEU A N 1
ATOM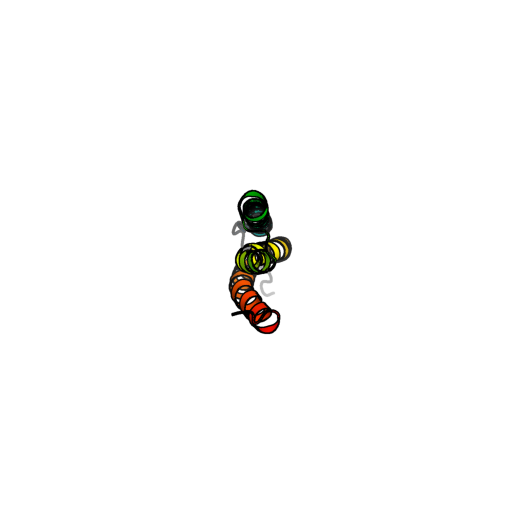 699 C CA . LEU A 1 90 ? -3.843 -10.374 -13.014 1.00 75.88 90 LEU A CA 1
ATOM 700 C C . LEU A 1 90 ? -4.943 -10.282 -14.082 1.00 75.88 90 LEU A C 1
ATOM 702 O O . LEU A 1 90 ? -4.724 -10.666 -15.227 1.00 75.88 90 LEU A O 1
ATOM 706 N N . PHE A 1 91 ? -6.116 -9.757 -13.718 1.00 75.50 91 PHE A N 1
ATOM 707 C CA . PHE A 1 91 ? -7.233 -9.607 -14.651 1.00 75.50 91 PHE A CA 1
ATOM 708 C C . PHE A 1 91 ? -7.100 -8.404 -15.592 1.00 75.50 91 PHE A C 1
ATOM 710 O O . PHE A 1 91 ? -7.584 -8.466 -16.719 1.00 75.50 91 PHE A O 1
ATOM 717 N N . ILE A 1 92 ? -6.483 -7.309 -15.142 1.00 72.69 92 ILE A N 1
ATOM 718 C CA . ILE A 1 92 ? -6.439 -6.041 -15.896 1.00 72.69 92 ILE A CA 1
ATOM 719 C C . ILE A 1 92 ? -5.141 -5.883 -16.681 1.00 72.69 92 ILE A C 1
ATOM 721 O O . ILE A 1 92 ? -5.135 -5.290 -17.757 1.00 72.69 92 ILE A O 1
ATOM 725 N N . TRP A 1 93 ? -4.047 -6.426 -16.158 1.00 67.38 93 TRP A N 1
ATOM 726 C CA . TRP A 1 93 ? -2.729 -6.361 -16.765 1.00 67.38 93 TRP A CA 1
ATOM 727 C C . TRP A 1 93 ? -2.114 -7.767 -16.825 1.00 67.38 93 TRP A C 1
ATOM 729 O O . TRP A 1 93 ? -1.155 -8.050 -16.101 1.00 67.38 93 TRP A O 1
ATOM 739 N N . PRO A 1 94 ? -2.640 -8.664 -17.686 1.00 63.53 94 PRO A N 1
ATOM 740 C CA . PRO A 1 94 ? -2.165 -10.044 -17.832 1.00 63.53 94 PRO A CA 1
ATOM 741 C C . PRO A 1 94 ? -0.788 -10.132 -18.524 1.00 63.53 94 PRO A C 1
ATOM 743 O O . PRO A 1 94 ? -0.538 -11.033 -19.312 1.00 63.53 94 PRO A O 1
ATOM 746 N N . ALA A 1 95 ? 0.119 -9.184 -18.274 1.00 55.31 95 ALA A N 1
ATOM 747 C CA . ALA A 1 95 ? 1.443 -9.116 -18.896 1.00 55.31 95 ALA A CA 1
ATOM 748 C C . ALA A 1 95 ? 2.490 -10.005 -18.196 1.00 55.31 95 ALA A C 1
ATOM 750 O O . ALA A 1 95 ? 3.673 -9.655 -18.149 1.00 55.31 95 ALA A O 1
ATOM 751 N N . PHE A 1 96 ? 2.044 -11.136 -17.650 1.00 49.81 96 PHE A N 1
ATOM 752 C CA . PHE A 1 96 ? 2.891 -12.263 -17.280 1.00 49.81 96 PHE A CA 1
ATOM 753 C C . PHE A 1 96 ? 2.455 -13.490 -18.071 1.00 49.81 96 PHE A C 1
ATOM 755 O O . PHE A 1 96 ? 1.245 -13.802 -18.033 1.00 49.81 96 PHE A O 1
#

Sequence (96 aa):
MNNLLDDHEFDLSPKKEAPKKIIGALSLFTFLLLIGTQIAWGETSETALVKGSYIWMPFLVMSFLGFILAPKKVLIAGALTVPATFIFYLFIWPAF

Secondary structure (DSSP, 8-state):
-----S-------------TTHHHHHHHHHHHHHHHHHHHHS--SHHHHHHHHHHHHHHHHHHHHHHHS-HHHHHHHHHHHHHHHHHHHHHH----